Protein AF-A0A958F411-F1 (afdb_monomer)

Sequence (172 aa):
IAAAEVAAAAAKAAAETATADARAMIETATAQARAAAETATAEAIAVALDSDRDGLTDRREADLGTDPMAADTDGDGLNDGLEVNNTSDPLKRDSDDDGLDDGEERRRGTNPIVADTDGDGLLDGEEVNEAPFTNPRERDTDGDGLLDNVDPAPDELPTPTPLPTPTPLPTP

Mean predicted aligned error: 12.56 Å

pLDDT: mean 86.6, std 12.32, range [53.91, 98.19]

Radius of gyration: 38.33 Å; Cα contacts (8 Å, |Δi|>4): 203; chains: 1; bounding box: 82×18×145 Å

Foldseek 3Di:
DVVVVVVVVVVVVVVVVVVVVVVVVVVVVVVVVVVVVVVVVVVVVQCVDQPCPLQDGNVRCVVLVADSNAQQRCPLQRGCNVCVVLVARSNDQQRCPLQHGCNRCVVLVARSNDQQRCPLPRGCNCCVPPVVLARSNDQQQLPCPDGPVPDPCSNDNPPPPPDPPPDPDPDD

Structure (mmCIF, N/CA/C/O backbone):
data_AF-A0A958F411-F1
#
_entry.id   AF-A0A958F411-F1
#
loop_
_atom_site.group_PDB
_atom_site.id
_atom_site.type_symbol
_atom_site.label_atom_id
_atom_site.label_alt_id
_atom_site.label_comp_id
_atom_site.label_asym_id
_atom_site.label_entity_id
_atom_site.label_seq_id
_atom_site.pdbx_PDB_ins_code
_atom_site.Cartn_x
_atom_site.Cartn_y
_atom_site.Cartn_z
_atom_site.occupancy
_atom_site.B_iso_or_equiv
_atom_site.auth_seq_id
_atom_site.auth_comp_id
_atom_site.auth_asym_id
_atom_site.auth_atom_id
_atom_site.pdbx_PDB_model_num
ATOM 1 N N . ILE A 1 1 ? 49.564 -5.938 -73.312 1.00 61.03 1 ILE A N 1
ATOM 2 C CA . ILE A 1 1 ? 50.029 -5.134 -72.156 1.00 61.03 1 ILE A CA 1
ATOM 3 C C . ILE A 1 1 ? 48.840 -4.381 -71.556 1.00 61.03 1 ILE A C 1
ATOM 5 O O . ILE A 1 1 ? 48.401 -4.789 -70.494 1.00 61.03 1 ILE A O 1
ATOM 9 N N . ALA A 1 2 ? 48.183 -3.479 -72.298 1.00 70.00 2 ALA A N 1
ATOM 10 C CA . ALA A 1 2 ? 47.013 -2.726 -71.809 1.00 70.00 2 ALA A CA 1
ATOM 11 C C . ALA A 1 2 ? 45.847 -3.573 -71.237 1.00 70.00 2 ALA A C 1
ATOM 13 O O . ALA A 1 2 ? 45.313 -3.255 -70.183 1.00 70.00 2 ALA A O 1
ATOM 14 N N . ALA A 1 3 ? 45.462 -4.686 -71.878 1.00 69.94 3 ALA A N 1
ATOM 15 C CA . ALA A 1 3 ? 44.347 -5.516 -71.394 1.00 69.94 3 ALA A CA 1
ATOM 16 C C . ALA A 1 3 ? 44.630 -6.224 -70.050 1.00 69.94 3 ALA A C 1
ATOM 18 O O . ALA A 1 3 ? 43.717 -6.428 -69.255 1.00 69.94 3 ALA A O 1
ATOM 19 N N . ALA A 1 4 ? 45.892 -6.577 -69.781 1.00 71.94 4 ALA A N 1
ATOM 20 C CA . ALA A 1 4 ? 46.288 -7.228 -68.531 1.00 71.94 4 ALA A CA 1
ATOM 21 C C . ALA A 1 4 ? 46.327 -6.232 -67.360 1.00 71.94 4 ALA A C 1
ATOM 23 O O . ALA A 1 4 ? 45.931 -6.571 -66.249 1.00 71.94 4 ALA A O 1
ATOM 24 N N . GLU A 1 5 ? 46.740 -4.990 -67.619 1.00 76.69 5 GLU A N 1
ATOM 25 C CA . GLU A 1 5 ? 46.746 -3.909 -66.624 1.00 76.69 5 GLU A CA 1
ATOM 26 C C . GLU A 1 5 ? 45.322 -3.490 -66.231 1.00 76.69 5 GLU A C 1
ATOM 28 O O . GLU A 1 5 ? 45.042 -3.300 -65.050 1.00 76.69 5 GLU A O 1
ATOM 33 N N . VAL A 1 6 ? 44.395 -3.438 -67.195 1.00 76.69 6 VAL A N 1
ATOM 34 C CA . VAL A 1 6 ? 42.971 -3.165 -66.929 1.00 76.69 6 VAL A CA 1
ATOM 35 C C . VAL A 1 6 ? 42.332 -4.283 -66.099 1.00 76.69 6 VAL A C 1
ATOM 37 O O . VAL A 1 6 ? 41.603 -3.999 -65.150 1.00 76.69 6 VAL A O 1
ATOM 40 N N . ALA A 1 7 ? 42.636 -5.550 -66.397 1.00 76.12 7 ALA A N 1
ATOM 41 C CA . ALA A 1 7 ? 42.138 -6.682 -65.614 1.00 76.12 7 ALA A CA 1
ATOM 42 C C . ALA A 1 7 ? 42.681 -6.682 -64.171 1.00 76.12 7 ALA A C 1
ATOM 44 O O . ALA A 1 7 ? 41.931 -6.936 -63.230 1.00 76.12 7 ALA A O 1
ATOM 45 N N . ALA A 1 8 ? 43.959 -6.339 -63.981 1.00 78.31 8 ALA A N 1
ATOM 46 C CA . ALA A 1 8 ? 44.561 -6.214 -62.654 1.00 78.31 8 ALA A CA 1
ATOM 47 C C . ALA A 1 8 ? 43.958 -5.050 -61.845 1.00 78.31 8 ALA A C 1
ATOM 49 O O . ALA A 1 8 ? 43.688 -5.201 -60.653 1.00 78.31 8 ALA A O 1
ATOM 50 N N . ALA A 1 9 ? 43.691 -3.910 -62.491 1.00 78.94 9 ALA A N 1
ATOM 51 C CA . ALA A 1 9 ? 43.030 -2.771 -61.858 1.00 78.94 9 ALA A CA 1
ATOM 52 C C . ALA A 1 9 ? 41.585 -3.101 -61.441 1.00 78.94 9 ALA A C 1
ATOM 54 O O . ALA A 1 9 ? 41.180 -2.772 -60.327 1.00 78.94 9 ALA A O 1
ATOM 55 N N . ALA A 1 10 ? 40.835 -3.811 -62.291 1.00 75.75 10 ALA A N 1
ATOM 56 C CA . ALA A 1 10 ? 39.476 -4.254 -61.980 1.00 75.75 10 ALA A CA 1
ATOM 57 C C . ALA A 1 10 ? 39.440 -5.247 -60.803 1.00 75.75 10 ALA A C 1
ATOM 59 O O . ALA A 1 10 ? 38.595 -5.121 -59.918 1.00 75.75 10 ALA A O 1
ATOM 60 N N . ALA A 1 11 ? 40.384 -6.192 -60.747 1.00 77.06 11 ALA A N 1
ATOM 61 C CA . ALA A 1 11 ? 40.491 -7.141 -59.638 1.00 77.06 11 ALA A CA 1
ATOM 62 C C . ALA A 1 11 ? 40.831 -6.451 -58.305 1.00 77.06 11 ALA A C 1
ATOM 64 O O . ALA A 1 11 ? 40.271 -6.799 -57.267 1.00 77.06 11 ALA A O 1
ATOM 65 N N . LYS A 1 12 ? 41.712 -5.441 -58.332 1.00 83.44 12 LYS A N 1
ATOM 66 C CA . LYS A 1 12 ? 42.057 -4.650 -57.144 1.00 83.44 12 LYS A CA 1
ATOM 67 C C . LYS A 1 12 ? 40.864 -3.837 -56.633 1.00 83.44 12 LYS A C 1
ATOM 69 O O . LYS A 1 12 ? 40.585 -3.876 -55.440 1.00 83.44 12 LYS A O 1
ATOM 74 N N . ALA A 1 13 ? 40.135 -3.169 -57.529 1.00 78.44 13 ALA A N 1
ATOM 75 C CA . ALA A 1 13 ? 38.939 -2.411 -57.166 1.00 78.44 13 ALA A CA 1
ATOM 76 C C . ALA A 1 13 ? 37.857 -3.315 -56.550 1.00 78.44 13 ALA A C 1
ATOM 78 O O . ALA A 1 13 ? 37.293 -2.978 -55.515 1.00 78.44 13 ALA A O 1
ATOM 79 N N . ALA A 1 14 ? 37.627 -4.503 -57.121 1.00 73.19 14 ALA A N 1
ATOM 80 C CA . ALA A 1 14 ? 36.678 -5.469 -56.568 1.00 73.19 14 ALA A CA 1
ATOM 81 C C . ALA A 1 14 ? 37.080 -5.961 -55.163 1.00 73.19 14 ALA A C 1
ATOM 83 O O . ALA A 1 14 ? 36.219 -6.114 -54.299 1.00 73.19 14 ALA A O 1
ATOM 84 N N . ALA A 1 15 ? 38.377 -6.173 -54.909 1.00 73.06 15 ALA A N 1
ATOM 85 C CA . ALA A 1 15 ? 38.876 -6.556 -53.588 1.00 73.06 15 ALA A CA 1
ATOM 86 C C . ALA A 1 15 ? 38.728 -5.426 -52.553 1.00 73.06 15 ALA A C 1
ATOM 88 O O . ALA A 1 15 ? 38.381 -5.687 -51.401 1.00 73.06 15 ALA A O 1
ATOM 89 N N . GLU A 1 16 ? 38.950 -4.173 -52.954 1.00 81.25 16 GLU A N 1
ATOM 90 C CA . GLU A 1 16 ? 38.743 -2.998 -52.099 1.00 81.25 16 GLU A CA 1
ATOM 91 C C . GLU A 1 16 ? 37.258 -2.810 -51.758 1.00 81.25 16 GLU A C 1
ATOM 93 O O . GLU A 1 16 ? 36.932 -2.608 -50.588 1.00 81.25 16 GLU A O 1
ATOM 98 N N . THR A 1 17 ? 36.353 -2.971 -52.732 1.00 79.44 17 THR A N 1
ATOM 99 C CA . THR A 1 17 ? 34.900 -2.934 -52.495 1.00 79.44 17 THR A CA 1
ATOM 100 C C . THR A 1 17 ? 34.453 -4.063 -51.569 1.00 79.44 17 THR A C 1
ATOM 102 O O . THR A 1 17 ? 33.798 -3.795 -50.569 1.00 79.44 17 THR A O 1
ATOM 105 N N . ALA A 1 18 ? 34.886 -5.305 -51.812 1.00 73.88 18 ALA A N 1
ATOM 106 C CA . ALA A 1 18 ? 34.547 -6.434 -50.943 1.00 73.88 18 ALA A CA 1
ATOM 107 C C . ALA A 1 18 ? 35.068 -6.250 -49.503 1.00 73.88 18 ALA A C 1
ATOM 109 O O . ALA A 1 18 ? 34.412 -6.648 -48.541 1.00 73.88 18 ALA A O 1
ATOM 110 N N . THR A 1 19 ? 36.232 -5.613 -49.341 1.00 81.62 19 THR A N 1
ATOM 111 C CA . THR A 1 19 ? 36.788 -5.284 -48.020 1.00 81.62 19 THR A CA 1
ATOM 112 C C . THR A 1 19 ? 35.994 -4.167 -47.335 1.00 81.62 19 THR A C 1
ATOM 114 O O . THR A 1 19 ? 35.763 -4.232 -46.127 1.00 81.62 19 THR A O 1
ATOM 117 N N . ALA A 1 20 ? 35.556 -3.151 -48.086 1.00 80.50 20 ALA A N 1
ATOM 118 C CA . ALA A 1 20 ? 34.712 -2.075 -47.572 1.00 80.50 20 ALA A CA 1
ATOM 119 C C . ALA A 1 20 ? 33.339 -2.601 -47.122 1.00 80.50 20 ALA A C 1
ATOM 121 O O . ALA A 1 20 ? 32.898 -2.273 -46.019 1.00 80.50 20 ALA A O 1
ATOM 122 N N . ASP A 1 21 ? 32.727 -3.485 -47.912 1.00 84.88 21 ASP A N 1
ATOM 123 C CA . ASP A 1 21 ? 31.451 -4.125 -47.582 1.00 84.88 21 ASP A CA 1
ATOM 124 C C . ASP A 1 21 ? 31.574 -4.995 -46.321 1.00 84.88 21 ASP A C 1
ATOM 126 O O . ASP A 1 21 ? 30.760 -4.885 -45.403 1.00 84.88 21 ASP A O 1
ATOM 130 N N . ALA A 1 22 ? 32.639 -5.799 -46.212 1.00 78.75 22 ALA A N 1
ATOM 131 C CA . ALA A 1 22 ? 32.898 -6.613 -45.023 1.00 78.75 22 ALA A CA 1
ATOM 132 C C . ALA A 1 22 ? 33.097 -5.756 -43.759 1.00 78.75 22 ALA A C 1
ATOM 134 O O . ALA A 1 22 ? 32.599 -6.098 -42.685 1.00 78.75 22 ALA A O 1
ATOM 135 N N . ARG A 1 23 ? 33.789 -4.616 -43.876 1.00 88.75 23 ARG A N 1
ATOM 136 C CA . ARG A 1 23 ? 33.981 -3.680 -42.760 1.00 88.75 23 ARG A CA 1
ATOM 137 C C . ARG A 1 23 ? 32.660 -3.043 -42.321 1.00 88.75 23 ARG A C 1
ATOM 139 O O . ARG A 1 23 ? 32.411 -2.976 -41.120 1.00 88.75 23 ARG A O 1
ATOM 146 N N . ALA A 1 24 ? 31.812 -2.640 -43.266 1.00 86.19 24 ALA A N 1
ATOM 147 C CA . ALA A 1 24 ? 30.496 -2.073 -42.973 1.00 86.19 24 ALA A CA 1
ATOM 148 C C . ALA A 1 24 ? 29.567 -3.088 -42.281 1.00 86.19 24 ALA A C 1
ATOM 150 O O . ALA A 1 24 ? 28.850 -2.738 -41.341 1.00 86.19 24 ALA A O 1
ATOM 151 N N . MET A 1 25 ? 29.619 -4.361 -42.690 1.00 84.00 25 MET A N 1
ATOM 152 C CA . MET A 1 25 ? 28.871 -5.438 -42.031 1.00 84.00 25 MET A CA 1
ATOM 153 C C . MET A 1 25 ? 29.333 -5.664 -40.587 1.00 84.00 25 MET A C 1
ATOM 155 O O . MET A 1 25 ? 28.496 -5.793 -39.696 1.00 84.00 25 MET A O 1
ATOM 159 N N . ILE A 1 26 ? 30.647 -5.667 -40.333 1.00 83.31 26 ILE A N 1
ATOM 160 C CA . ILE A 1 26 ? 31.198 -5.815 -38.975 1.00 83.31 26 ILE A CA 1
ATOM 161 C C . ILE A 1 26 ? 30.824 -4.616 -38.097 1.00 83.31 26 ILE A C 1
ATOM 163 O O . ILE A 1 26 ? 30.439 -4.800 -36.944 1.00 83.31 26 ILE A O 1
ATOM 167 N N . GLU A 1 27 ? 30.902 -3.395 -38.626 1.00 88.44 27 GLU A N 1
ATOM 168 C CA . GLU A 1 27 ? 30.529 -2.177 -37.897 1.00 88.44 27 GLU A CA 1
ATOM 169 C C . GLU A 1 27 ? 29.042 -2.182 -37.522 1.00 88.44 27 GLU A C 1
ATOM 171 O O . GLU A 1 27 ? 28.692 -1.937 -36.367 1.00 88.44 27 GLU A O 1
ATOM 176 N N . THR A 1 28 ? 28.180 -2.584 -38.460 1.00 89.94 28 THR A N 1
ATOM 177 C CA . THR A 1 28 ? 26.737 -2.732 -38.222 1.00 89.94 28 THR A CA 1
ATOM 178 C C . THR A 1 28 ? 26.449 -3.804 -37.170 1.00 89.94 28 THR A C 1
ATOM 180 O O . THR A 1 28 ? 25.718 -3.545 -36.214 1.00 89.94 28 THR A O 1
ATOM 183 N N . ALA A 1 29 ? 27.064 -4.984 -37.289 1.00 84.00 29 ALA A N 1
ATOM 184 C CA . ALA A 1 29 ? 26.889 -6.070 -36.325 1.00 84.00 29 ALA A CA 1
ATOM 185 C C . ALA A 1 29 ? 27.391 -5.684 -34.921 1.00 84.00 29 ALA A C 1
ATOM 187 O O . ALA A 1 29 ? 26.770 -6.030 -33.918 1.00 84.00 29 ALA A O 1
ATOM 188 N N . THR A 1 30 ? 28.483 -4.918 -34.840 1.00 88.44 30 THR A N 1
ATOM 189 C CA . THR A 1 30 ? 29.033 -4.425 -33.567 1.00 88.44 30 THR A CA 1
ATOM 190 C C . THR A 1 30 ? 28.109 -3.390 -32.924 1.00 88.44 30 THR A C 1
ATOM 192 O O . THR A 1 30 ? 27.867 -3.449 -31.719 1.00 88.44 30 THR A O 1
ATOM 195 N N . ALA A 1 31 ? 27.553 -2.468 -33.715 1.00 85.38 31 ALA A N 1
ATOM 196 C CA . ALA A 1 31 ? 26.592 -1.480 -33.230 1.00 85.38 31 ALA A CA 1
ATOM 197 C C . ALA A 1 31 ? 25.309 -2.146 -32.704 1.00 85.38 31 ALA A C 1
ATOM 199 O O . ALA A 1 31 ? 24.835 -1.799 -31.623 1.00 85.38 31 ALA A O 1
ATOM 200 N N . GLN A 1 32 ? 24.794 -3.151 -33.419 1.00 86.25 32 GLN A N 1
ATOM 201 C CA . GLN A 1 32 ? 23.635 -3.934 -32.983 1.00 86.25 32 GLN A CA 1
ATOM 202 C C . GLN A 1 32 ? 23.916 -4.711 -31.689 1.00 86.25 32 GLN A C 1
ATOM 204 O O . GLN A 1 32 ? 23.098 -4.682 -30.772 1.00 86.25 32 GLN A O 1
ATOM 209 N N . ALA A 1 33 ? 25.083 -5.353 -31.577 1.00 80.00 33 ALA A N 1
ATOM 210 C CA . ALA A 1 33 ? 25.475 -6.076 -30.367 1.00 80.00 33 ALA A CA 1
ATOM 211 C C . ALA A 1 33 ? 25.610 -5.149 -29.146 1.00 80.00 33 ALA A C 1
ATOM 213 O O . ALA A 1 33 ? 25.198 -5.513 -28.046 1.00 80.00 33 ALA A O 1
ATOM 214 N N . ARG A 1 34 ? 26.145 -3.935 -29.333 1.00 83.81 34 ARG A N 1
ATOM 215 C CA . ARG A 1 34 ? 26.255 -2.940 -28.260 1.00 83.81 34 ARG A CA 1
ATOM 216 C C . ARG A 1 34 ? 24.885 -2.437 -27.799 1.00 83.81 34 ARG A C 1
ATOM 218 O O . ARG A 1 34 ? 24.644 -2.392 -26.598 1.00 83.81 34 ARG A O 1
ATOM 225 N N . ALA A 1 35 ? 23.987 -2.121 -28.730 1.00 77.31 35 ALA A N 1
ATOM 226 C CA . ALA A 1 35 ? 22.631 -1.684 -28.398 1.00 77.31 35 ALA A CA 1
ATOM 227 C C . ALA A 1 35 ? 21.838 -2.772 -27.645 1.00 77.31 35 ALA A C 1
ATOM 229 O O . ALA A 1 35 ? 21.122 -2.477 -26.688 1.00 77.31 35 ALA A O 1
ATOM 230 N N . ALA A 1 36 ? 22.010 -4.043 -28.024 1.00 72.50 36 ALA A N 1
ATOM 231 C CA . ALA A 1 36 ? 21.411 -5.176 -27.318 1.00 72.50 36 ALA A CA 1
ATOM 232 C C . ALA A 1 36 ? 21.974 -5.356 -25.891 1.00 72.50 36 ALA A C 1
ATOM 234 O O . ALA A 1 36 ? 21.238 -5.696 -24.972 1.00 72.50 36 ALA A O 1
ATOM 235 N N . ALA A 1 37 ? 23.269 -5.100 -25.679 1.00 69.00 37 ALA A N 1
ATOM 236 C CA . ALA A 1 37 ? 23.875 -5.173 -24.347 1.00 69.00 37 ALA A CA 1
ATOM 237 C C . ALA A 1 37 ? 23.432 -4.016 -23.431 1.00 69.00 37 ALA A C 1
ATOM 239 O O . ALA A 1 37 ? 23.197 -4.224 -22.240 1.00 69.00 37 ALA A O 1
ATOM 240 N N . GLU A 1 38 ? 23.291 -2.805 -23.978 1.00 70.81 38 GLU A N 1
ATOM 241 C CA . GLU A 1 38 ? 22.819 -1.627 -23.236 1.00 70.81 38 GLU A CA 1
ATOM 242 C C . GLU A 1 38 ? 21.355 -1.799 -22.788 1.00 70.81 38 GLU A C 1
ATOM 244 O O . GLU A 1 38 ? 21.030 -1.530 -21.632 1.00 70.81 38 GLU A O 1
ATOM 249 N N . THR A 1 39 ? 20.496 -2.343 -23.655 1.00 63.94 39 THR A N 1
ATOM 250 C CA . THR A 1 39 ? 19.085 -2.638 -23.333 1.00 63.94 39 THR A CA 1
ATOM 251 C C . THR A 1 39 ? 18.934 -3.762 -22.309 1.00 63.94 39 THR A C 1
ATOM 253 O O . THR A 1 39 ? 18.235 -3.580 -21.316 1.00 63.94 39 THR A O 1
ATOM 256 N N . ALA A 1 40 ? 19.670 -4.867 -22.466 1.00 63.50 40 ALA A N 1
ATOM 257 C CA . ALA A 1 40 ? 19.648 -5.968 -21.499 1.00 63.50 40 ALA A CA 1
ATOM 258 C C . ALA A 1 40 ? 20.119 -5.547 -20.091 1.00 63.50 40 ALA A C 1
ATOM 260 O O . ALA A 1 40 ? 19.677 -6.107 -19.091 1.00 63.50 40 ALA A O 1
ATOM 261 N N . THR A 1 41 ? 21.005 -4.549 -19.999 1.00 60.75 41 THR A N 1
ATOM 262 C CA . THR A 1 41 ? 21.477 -4.018 -18.710 1.00 60.75 41 THR A CA 1
ATOM 263 C C . THR A 1 41 ? 20.434 -3.106 -18.060 1.00 60.75 41 THR A C 1
ATOM 265 O O . THR A 1 41 ? 20.236 -3.178 -16.851 1.00 60.75 41 THR A O 1
ATOM 268 N N . ALA A 1 42 ? 19.743 -2.272 -18.842 1.00 60.75 42 ALA A N 1
ATOM 269 C CA . ALA A 1 42 ? 18.705 -1.377 -18.331 1.00 60.75 42 ALA A CA 1
ATOM 270 C C . ALA A 1 42 ? 17.478 -2.142 -17.807 1.00 60.75 42 ALA A C 1
ATOM 272 O O . ALA A 1 42 ? 16.988 -1.838 -16.723 1.00 60.75 42 ALA A O 1
ATOM 273 N N . GLU A 1 43 ? 17.033 -3.177 -18.526 1.00 59.56 43 GLU A N 1
ATOM 274 C CA . GLU A 1 43 ? 15.934 -4.041 -18.077 1.00 59.56 43 GLU A CA 1
ATOM 275 C C . GLU A 1 43 ? 16.302 -4.781 -16.786 1.00 59.56 43 GLU A C 1
ATOM 277 O O . GLU A 1 43 ? 15.526 -4.790 -15.837 1.00 59.56 43 GLU A O 1
ATOM 282 N N . ALA A 1 44 ? 17.516 -5.334 -16.695 1.00 58.59 44 ALA A N 1
ATOM 283 C CA . ALA A 1 44 ? 17.972 -6.022 -15.487 1.00 58.59 44 ALA A CA 1
ATOM 284 C C . ALA A 1 44 ? 18.081 -5.096 -14.260 1.00 58.59 44 ALA A C 1
ATOM 286 O O . ALA A 1 44 ? 17.878 -5.557 -13.139 1.00 58.59 44 ALA A O 1
ATOM 287 N N . ILE A 1 45 ? 18.385 -3.808 -14.460 1.00 59.81 45 ILE A N 1
ATOM 288 C CA . ILE A 1 45 ? 18.408 -2.815 -13.378 1.00 59.81 45 ILE A CA 1
ATOM 289 C C . ILE A 1 45 ? 16.985 -2.455 -12.955 1.00 59.81 45 ILE A C 1
ATOM 291 O O . ILE A 1 45 ? 16.731 -2.444 -11.762 1.00 59.81 45 ILE A O 1
ATOM 295 N N . ALA A 1 46 ? 16.053 -2.240 -13.888 1.00 57.72 46 ALA A N 1
ATOM 296 C CA . ALA A 1 46 ? 14.656 -1.933 -13.562 1.00 57.72 46 ALA A CA 1
ATOM 297 C C . ALA A 1 46 ? 13.942 -3.081 -12.820 1.00 57.72 46 ALA A C 1
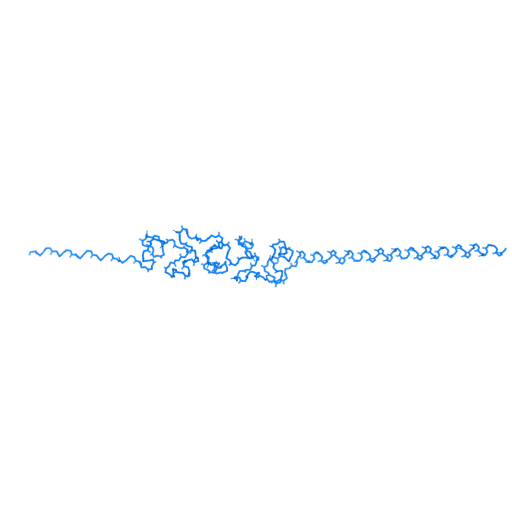ATOM 299 O O . ALA A 1 46 ? 13.090 -2.840 -11.977 1.00 57.72 46 ALA A O 1
ATOM 300 N N . VAL A 1 47 ? 14.317 -4.341 -13.075 1.00 59.22 47 VAL A N 1
ATOM 301 C CA . VAL A 1 47 ? 13.805 -5.496 -12.308 1.00 59.22 47 VAL A CA 1
ATOM 302 C C . VAL A 1 47 ? 14.308 -5.519 -10.856 1.00 59.22 47 VAL A C 1
ATOM 304 O O . VAL A 1 47 ? 13.679 -6.154 -10.013 1.00 59.22 47 VAL A O 1
ATOM 307 N N . ALA A 1 48 ? 15.431 -4.863 -10.564 1.00 69.62 48 ALA A N 1
ATOM 308 C CA . ALA A 1 48 ? 16.024 -4.786 -9.229 1.00 69.62 48 ALA A CA 1
ATOM 309 C C . ALA A 1 48 ? 15.908 -3.391 -8.596 1.00 69.62 48 ALA A C 1
ATOM 311 O O . ALA A 1 48 ? 16.431 -3.187 -7.500 1.00 69.62 48 ALA A O 1
ATOM 312 N N . LEU A 1 49 ? 15.306 -2.434 -9.303 1.00 87.19 49 LEU A N 1
ATOM 313 C CA . LEU A 1 49 ? 15.127 -1.080 -8.817 1.00 87.19 49 LEU A CA 1
ATOM 314 C C . LEU A 1 49 ? 13.907 -1.062 -7.898 1.00 87.19 49 LEU A C 1
ATOM 316 O O . LEU A 1 49 ? 12.919 -1.731 -8.180 1.00 87.19 49 LEU A O 1
ATOM 320 N N . ASP A 1 50 ? 14.077 -0.374 -6.784 1.00 91.50 50 ASP A N 1
ATOM 321 C CA . ASP A 1 50 ? 13.091 -0.073 -5.752 1.00 91.50 50 ASP A CA 1
ATOM 322 C C . ASP A 1 50 ? 13.322 1.420 -5.482 1.00 91.50 50 ASP A C 1
ATOM 324 O O . ASP A 1 50 ? 14.284 1.822 -4.801 1.00 91.50 50 ASP A O 1
ATOM 328 N N . SER A 1 51 ? 12.630 2.232 -6.275 1.00 93.31 51 SER A N 1
ATOM 329 C CA . SER A 1 51 ? 12.953 3.639 -6.489 1.00 93.31 51 SER A CA 1
ATOM 330 C C . SER A 1 51 ? 12.617 4.511 -5.281 1.00 93.31 51 SER A C 1
ATOM 332 O O . SER A 1 51 ? 13.386 5.432 -4.968 1.00 93.31 51 SER A O 1
ATOM 334 N N . ASP A 1 52 ? 11.544 4.198 -4.563 1.00 94.44 52 ASP A N 1
ATOM 335 C CA . ASP A 1 52 ? 11.112 4.883 -3.344 1.00 94.44 52 ASP A CA 1
ATOM 336 C C . ASP A 1 52 ? 11.477 4.147 -2.041 1.00 94.44 52 ASP A C 1
ATOM 338 O O . ASP A 1 52 ? 11.496 4.778 -0.977 1.00 94.44 52 ASP A O 1
ATOM 342 N N . ARG A 1 53 ? 11.948 2.896 -2.137 1.00 94.38 53 ARG A N 1
ATOM 343 C CA . ARG A 1 53 ? 12.496 2.086 -1.036 1.00 94.38 53 ARG A CA 1
ATOM 344 C C . ARG A 1 53 ? 11.454 1.616 -0.043 1.00 94.38 53 ARG A C 1
ATOM 346 O O . ARG A 1 53 ? 11.746 1.537 1.158 1.00 94.38 53 ARG A O 1
ATOM 353 N N . ASP A 1 54 ? 10.267 1.308 -0.528 1.00 93.44 54 ASP A N 1
ATOM 354 C CA . ASP A 1 54 ? 9.153 0.835 0.279 1.00 93.44 54 ASP A CA 1
ATOM 355 C C . ASP A 1 54 ? 9.168 -0.702 0.484 1.00 93.44 54 ASP A C 1
ATOM 357 O O . ASP A 1 54 ? 8.527 -1.228 1.401 1.00 93.44 54 ASP A O 1
ATOM 361 N N . GLY A 1 55 ? 9.996 -1.414 -0.293 1.00 93.06 55 GLY A N 1
ATOM 362 C CA . GLY A 1 55 ? 10.151 -2.868 -0.262 1.00 93.06 55 GLY A CA 1
ATOM 363 C C . GLY A 1 55 ? 9.553 -3.602 -1.467 1.00 93.06 55 GLY A C 1
ATOM 364 O O . GLY A 1 55 ? 9.716 -4.827 -1.559 1.00 93.06 55 GLY A O 1
ATOM 365 N N . LEU A 1 56 ? 8.913 -2.896 -2.399 1.00 94.12 56 LEU A N 1
ATOM 366 C CA . LEU A 1 56 ? 8.523 -3.385 -3.713 1.00 94.12 56 LEU A CA 1
ATOM 367 C C . LEU A 1 56 ? 9.537 -2.933 -4.765 1.00 94.12 56 LEU A C 1
ATOM 369 O O . LEU A 1 56 ? 10.234 -1.943 -4.641 1.00 94.12 56 LEU A O 1
ATOM 373 N N . THR A 1 57 ? 9.693 -3.732 -5.815 1.00 94.44 57 THR A N 1
ATOM 374 C CA . THR A 1 57 ? 10.489 -3.298 -6.974 1.00 94.44 57 THR A CA 1
ATOM 375 C C . THR A 1 57 ? 9.601 -2.514 -7.930 1.00 94.44 57 THR A C 1
ATOM 377 O O . THR A 1 57 ? 8.477 -2.968 -8.143 1.00 94.44 57 THR A O 1
ATOM 380 N N . ASP A 1 58 ? 10.141 -1.552 -8.677 1.00 93.19 58 ASP A N 1
ATOM 381 C CA . ASP A 1 58 ? 9.412 -0.755 -9.680 1.00 93.19 58 ASP A CA 1
ATOM 382 C C . ASP A 1 58 ? 8.588 -1.622 -10.652 1.00 93.19 58 ASP A C 1
ATOM 384 O O . ASP A 1 58 ? 7.487 -1.275 -11.079 1.00 93.19 58 ASP A O 1
ATOM 388 N N . ARG A 1 59 ? 9.111 -2.800 -11.028 1.00 91.94 59 ARG A N 1
ATOM 389 C CA . ARG A 1 59 ? 8.372 -3.754 -11.873 1.00 91.94 59 ARG A CA 1
ATOM 390 C C . ARG A 1 59 ? 7.154 -4.340 -11.159 1.00 91.94 59 ARG A C 1
ATOM 392 O O . ARG A 1 59 ? 6.124 -4.553 -11.787 1.00 91.94 59 ARG A O 1
ATOM 399 N N . ARG A 1 60 ? 7.307 -4.689 -9.884 1.00 94.06 60 ARG A N 1
ATOM 400 C CA . ARG A 1 60 ? 6.234 -5.247 -9.057 1.00 94.06 60 ARG A CA 1
ATOM 401 C C . ARG A 1 60 ? 5.151 -4.202 -8.822 1.00 94.06 60 ARG A C 1
ATOM 403 O O . ARG A 1 60 ? 3.985 -4.559 -8.907 1.00 94.06 60 ARG A O 1
ATOM 410 N N . GLU A 1 61 ? 5.537 -2.958 -8.601 1.00 95.69 61 GLU A N 1
ATOM 411 C CA . GLU A 1 61 ? 4.614 -1.833 -8.472 1.00 95.69 61 GLU A CA 1
ATOM 412 C C . GLU A 1 61 ? 3.840 -1.607 -9.770 1.00 95.69 61 GLU A C 1
ATOM 414 O O . GLU A 1 61 ? 2.613 -1.606 -9.771 1.00 95.69 61 GLU A O 1
ATOM 419 N N . ALA A 1 62 ? 4.525 -1.614 -10.918 1.00 94.31 62 ALA A N 1
ATOM 420 C CA . ALA A 1 62 ? 3.864 -1.559 -12.222 1.00 94.31 62 ALA A CA 1
ATOM 421 C C . ALA A 1 62 ? 2.890 -2.734 -12.474 1.00 94.31 62 ALA A C 1
ATOM 423 O O . ALA A 1 62 ? 1.871 -2.547 -13.140 1.00 94.31 62 ALA A O 1
ATOM 424 N N . ASP A 1 63 ? 3.191 -3.937 -11.964 1.00 94.88 63 ASP A N 1
ATOM 425 C CA . ASP A 1 63 ? 2.300 -5.105 -12.047 1.00 94.88 63 ASP A CA 1
ATOM 426 C C . ASP A 1 63 ? 1.067 -4.965 -11.124 1.00 94.88 63 ASP A C 1
ATOM 428 O O . ASP A 1 63 ? 0.009 -5.514 -11.441 1.00 94.88 63 ASP A O 1
ATOM 432 N N . LEU A 1 64 ? 1.204 -4.271 -9.988 1.00 95.25 64 LEU A N 1
ATOM 433 C CA . LEU A 1 64 ? 0.135 -4.024 -9.009 1.00 95.25 64 LEU A CA 1
ATOM 434 C C . LEU A 1 64 ? -0.696 -2.776 -9.337 1.00 95.25 64 LEU A C 1
ATOM 436 O O . LEU A 1 64 ? -1.860 -2.709 -8.961 1.00 95.25 64 LEU A O 1
ATOM 440 N N . GLY A 1 65 ? -0.132 -1.835 -10.095 1.00 96.50 65 GLY A N 1
ATOM 441 C CA . GLY A 1 65 ? -0.747 -0.551 -10.416 1.00 96.50 65 GLY A CA 1
ATOM 442 C C . GLY A 1 65 ? -0.402 0.576 -9.440 1.00 96.50 65 GLY A C 1
ATOM 443 O O . GLY A 1 65 ? -1.007 1.640 -9.563 1.00 96.50 65 GLY A O 1
ATOM 444 N N . THR A 1 66 ? 0.544 0.357 -8.522 1.00 96.94 66 THR A N 1
ATOM 445 C CA . THR A 1 66 ? 1.061 1.379 -7.602 1.00 96.94 66 THR A CA 1
ATOM 446 C C . THR A 1 66 ? 2.079 2.305 -8.286 1.00 96.94 66 THR A C 1
ATOM 448 O O . THR A 1 66 ? 2.490 2.034 -9.423 1.00 96.94 66 THR A O 1
ATOM 451 N N . ASP A 1 67 ? 2.432 3.437 -7.667 1.00 96.50 67 ASP A N 1
ATOM 452 C CA . ASP A 1 67 ? 3.387 4.413 -8.216 1.00 96.50 67 ASP A CA 1
ATOM 453 C C . ASP A 1 67 ? 4.826 4.112 -7.753 1.00 96.50 67 ASP A C 1
ATOM 455 O O . ASP A 1 67 ? 5.136 4.402 -6.606 1.00 96.50 67 ASP A O 1
ATOM 459 N N . PRO A 1 68 ? 5.750 3.702 -8.654 1.00 95.31 68 PRO A N 1
ATOM 460 C CA . PRO A 1 68 ? 7.139 3.375 -8.303 1.00 95.31 68 PRO A CA 1
ATOM 461 C C . PRO A 1 68 ? 7.959 4.467 -7.609 1.00 95.31 68 PRO A C 1
ATOM 463 O O . PRO A 1 68 ? 9.117 4.266 -7.245 1.00 95.31 68 PRO A O 1
ATOM 466 N N . MET A 1 69 ? 7.447 5.696 -7.588 1.00 95.94 69 MET A N 1
ATOM 467 C CA . MET A 1 69 ? 8.111 6.849 -6.989 1.00 95.94 69 MET A CA 1
ATOM 468 C C . MET A 1 69 ? 7.460 7.288 -5.673 1.00 95.94 69 MET A C 1
ATOM 470 O O . MET A 1 69 ? 7.914 8.289 -5.099 1.00 95.94 69 MET A O 1
ATOM 474 N N . ALA A 1 70 ? 6.403 6.613 -5.226 1.00 97.44 70 ALA A N 1
ATOM 475 C CA . ALA A 1 70 ? 5.634 6.967 -4.049 1.00 97.44 70 ALA A CA 1
ATOM 476 C C . ALA A 1 70 ? 5.413 5.737 -3.172 1.00 97.44 70 ALA A C 1
ATOM 478 O O . ALA A 1 70 ? 4.529 4.939 -3.432 1.00 97.44 70 ALA A O 1
ATOM 479 N N . ALA A 1 71 ? 6.142 5.694 -2.054 1.00 97.19 71 ALA A N 1
ATOM 480 C CA . ALA A 1 71 ? 6.113 4.552 -1.145 1.00 97.19 71 ALA A CA 1
ATOM 481 C C . ALA A 1 71 ? 4.720 4.240 -0.569 1.00 97.19 71 ALA A C 1
ATOM 483 O O . ALA A 1 71 ? 4.555 3.195 0.030 1.00 97.19 71 ALA A O 1
ATOM 484 N N . ASP A 1 72 ? 3.779 5.175 -0.652 1.00 98.00 72 ASP A N 1
ATOM 485 C CA . ASP A 1 72 ? 2.401 5.095 -0.163 1.00 98.00 72 ASP A CA 1
ATOM 486 C C . ASP A 1 72 ? 1.534 5.704 -1.276 1.00 98.00 72 ASP A C 1
ATOM 488 O O . ASP A 1 72 ? 1.497 6.933 -1.452 1.00 98.00 72 ASP A O 1
ATOM 492 N N . THR A 1 73 ? 0.970 4.842 -2.121 1.00 98.12 73 THR A N 1
ATOM 493 C CA . THR A 1 73 ? 0.299 5.235 -3.362 1.00 98.12 73 THR A CA 1
ATOM 494 C C . THR A 1 73 ? -1.067 5.862 -3.096 1.00 98.12 73 THR A C 1
ATOM 496 O O . THR A 1 73 ? -1.451 6.820 -3.784 1.00 98.12 73 THR A O 1
ATOM 499 N N . ASP A 1 74 ? -1.821 5.348 -2.129 1.00 97.69 74 ASP A N 1
ATOM 500 C CA . ASP A 1 74 ? -3.172 5.825 -1.835 1.00 97.69 74 ASP A CA 1
ATOM 501 C C . ASP A 1 74 ? -3.224 6.923 -0.754 1.00 97.69 74 ASP A C 1
ATOM 503 O O . ASP A 1 74 ? -4.208 7.675 -0.672 1.00 97.69 74 ASP A O 1
ATOM 507 N N . GLY A 1 75 ? -2.128 7.121 -0.020 1.00 97.62 75 GLY A N 1
ATOM 508 C CA . GLY A 1 75 ? -1.925 8.207 0.926 1.00 97.62 75 GLY A CA 1
ATOM 509 C C . GLY A 1 75 ? -2.634 7.999 2.260 1.00 97.62 75 GLY A C 1
ATOM 510 O O . GLY A 1 75 ? -3.180 8.966 2.816 1.00 97.62 75 GLY A O 1
ATOM 511 N N . ASP A 1 76 ? -2.691 6.774 2.762 1.00 96.75 76 ASP A N 1
ATOM 512 C CA . ASP A 1 76 ? -3.315 6.429 4.040 1.00 96.75 76 ASP A CA 1
ATOM 513 C C . ASP A 1 76 ? -2.312 6.356 5.222 1.00 96.75 76 ASP A C 1
ATOM 515 O O . ASP A 1 76 ? -2.685 6.409 6.404 1.00 96.75 76 ASP A O 1
ATOM 519 N N . GLY A 1 77 ? -1.011 6.373 4.910 1.00 95.56 77 GLY A N 1
ATOM 520 C CA . GLY A 1 77 ? 0.097 6.324 5.860 1.00 95.56 77 GLY A CA 1
ATOM 521 C C . GLY A 1 77 ? 0.683 4.929 6.110 1.00 95.56 77 GLY A C 1
ATOM 522 O O . GLY A 1 77 ? 1.591 4.808 6.952 1.00 95.56 77 GLY A O 1
ATOM 523 N N . LEU A 1 78 ? 0.200 3.896 5.426 1.00 96.19 78 LEU A N 1
ATOM 524 C CA . LEU A 1 78 ? 0.851 2.607 5.231 1.00 96.19 78 LEU A CA 1
ATOM 525 C C . LEU A 1 78 ? 1.562 2.627 3.868 1.00 96.19 78 LEU A C 1
ATOM 527 O O . LEU A 1 78 ? 1.256 3.436 3.015 1.00 96.19 78 LEU A O 1
ATOM 531 N N . ASN A 1 79 ? 2.643 1.864 3.722 1.00 96.81 79 ASN A N 1
ATOM 532 C CA . ASN A 1 79 ? 3.427 1.891 2.489 1.00 96.81 79 ASN A CA 1
ATOM 533 C C . ASN A 1 79 ? 3.095 0.647 1.654 1.00 96.81 79 ASN A C 1
ATOM 535 O O . ASN A 1 79 ? 2.899 -0.424 2.244 1.00 96.81 79 ASN A O 1
ATOM 539 N N . ASP A 1 80 ? 3.121 0.755 0.326 1.00 97.88 80 ASP A N 1
ATOM 540 C CA . ASP A 1 80 ? 2.580 -0.263 -0.583 1.00 97.88 80 ASP A CA 1
ATOM 541 C C . ASP A 1 80 ? 3.199 -1.645 -0.315 1.00 97.88 80 ASP A C 1
ATOM 543 O O . ASP A 1 80 ? 2.533 -2.686 -0.295 1.00 97.88 80 ASP A O 1
ATOM 547 N N . GLY A 1 81 ? 4.502 -1.682 -0.032 1.00 96.12 81 GLY A N 1
ATOM 548 C CA . GLY A 1 81 ? 5.220 -2.897 0.334 1.00 96.12 81 GLY A CA 1
ATOM 549 C C . GLY A 1 81 ? 4.738 -3.569 1.619 1.00 96.12 81 GLY A C 1
ATOM 550 O O . GLY A 1 81 ? 4.726 -4.806 1.684 1.00 96.12 81 GLY A O 1
ATOM 551 N N . LEU A 1 82 ? 4.331 -2.810 2.644 1.00 95.94 82 LEU A N 1
ATOM 552 C CA . LEU A 1 82 ? 3.717 -3.393 3.841 1.00 95.94 82 LEU A CA 1
ATOM 553 C C . LEU A 1 82 ? 2.292 -3.854 3.570 1.00 95.94 82 LEU A C 1
ATOM 555 O O . LEU A 1 82 ? 1.930 -4.920 4.069 1.00 95.94 82 LEU A O 1
ATOM 559 N N . GLU A 1 83 ? 1.520 -3.108 2.792 1.00 97.19 83 GLU A N 1
ATOM 560 C CA . GLU A 1 83 ? 0.138 -3.450 2.446 1.00 97.19 83 GLU A CA 1
ATOM 561 C C . GLU A 1 83 ? 0.077 -4.768 1.683 1.00 97.19 83 GLU A C 1
ATOM 563 O O . GLU A 1 83 ? -0.539 -5.739 2.129 1.00 97.19 83 GLU A O 1
ATOM 568 N N . VAL A 1 84 ? 0.888 -4.892 0.630 1.00 96.38 84 VAL A N 1
ATOM 569 C CA . VAL A 1 84 ? 1.024 -6.128 -0.152 1.00 96.38 84 VAL A CA 1
ATOM 570 C C . VAL A 1 84 ? 1.462 -7.312 0.716 1.00 96.38 84 VAL A C 1
ATOM 572 O O . VAL A 1 84 ? 1.049 -8.450 0.470 1.00 96.38 84 VAL A O 1
ATOM 575 N N . ASN A 1 85 ? 2.304 -7.084 1.729 1.00 93.25 85 ASN A N 1
ATOM 576 C CA . ASN A 1 85 ? 2.740 -8.136 2.649 1.00 93.25 85 ASN A CA 1
ATOM 577 C C . ASN A 1 85 ? 1.672 -8.499 3.698 1.00 93.25 85 ASN A C 1
ATOM 579 O O . ASN A 1 85 ? 1.598 -9.660 4.110 1.00 93.25 85 ASN A O 1
ATOM 583 N N . ASN A 1 86 ? 0.862 -7.531 4.126 1.00 86.88 86 ASN A N 1
ATOM 584 C CA . ASN A 1 86 ? -0.207 -7.694 5.112 1.00 86.88 86 ASN A CA 1
ATOM 585 C C . ASN A 1 86 ? -1.576 -7.978 4.478 1.00 86.88 86 ASN A C 1
ATOM 587 O O . ASN A 1 86 ? -2.547 -8.163 5.204 1.00 86.88 86 ASN A O 1
ATOM 591 N N . THR A 1 87 ? -1.626 -8.113 3.151 1.00 93.44 87 THR A N 1
ATOM 592 C CA . THR A 1 87 ? -2.803 -8.443 2.334 1.00 93.44 87 THR A CA 1
ATOM 593 C C . THR A 1 87 ? -3.879 -7.361 2.231 1.00 93.44 87 THR A C 1
ATOM 595 O O . THR A 1 87 ? -4.948 -7.667 1.705 1.00 93.44 87 THR A O 1
ATOM 598 N N . SER A 1 88 ? -3.583 -6.130 2.654 1.00 95.38 88 SER A N 1
ATOM 599 C CA . SER A 1 88 ? -4.409 -4.961 2.341 1.00 95.38 88 SER A CA 1
ATOM 600 C C . SER A 1 88 ? -4.148 -4.467 0.906 1.00 95.38 88 SER A C 1
ATOM 602 O O . SER A 1 88 ? -3.241 -4.969 0.225 1.00 95.38 88 SER A O 1
ATOM 604 N N . ASP A 1 89 ? -5.009 -3.590 0.396 1.00 97.31 89 ASP A N 1
ATOM 605 C CA . ASP A 1 89 ? -4.991 -3.092 -0.980 1.00 97.31 89 ASP A CA 1
ATOM 606 C C . ASP A 1 89 ? -4.238 -1.750 -1.072 1.00 97.31 89 ASP A C 1
ATOM 608 O O . ASP A 1 89 ? -4.828 -0.730 -0.738 1.00 97.31 89 ASP A O 1
ATOM 612 N N . PRO A 1 90 ? -3.012 -1.709 -1.640 1.00 97.62 90 PRO A N 1
ATOM 613 C CA . PRO A 1 90 ? -2.179 -0.495 -1.719 1.00 97.62 90 PRO A CA 1
ATOM 614 C C . PRO A 1 90 ? -2.724 0.614 -2.636 1.00 97.62 90 PRO A C 1
ATOM 616 O O . PRO A 1 90 ? -2.042 1.580 -2.974 1.00 97.62 90 PRO A O 1
ATOM 619 N N . LEU A 1 91 ? -3.929 0.430 -3.175 1.00 97.81 91 LEU A N 1
ATOM 620 C CA . LEU A 1 91 ? -4.625 1.401 -4.013 1.00 97.81 91 LEU A CA 1
ATOM 621 C C . LEU A 1 91 ? -5.882 1.953 -3.332 1.00 97.81 91 LEU A C 1
ATOM 623 O O . LEU A 1 91 ? -6.638 2.701 -3.971 1.00 97.81 91 LEU A O 1
ATOM 627 N N . LYS A 1 92 ? -6.151 1.560 -2.085 1.00 98.19 92 LYS A N 1
ATOM 628 C CA . LYS A 1 92 ? -7.389 1.850 -1.380 1.00 98.19 92 LYS A CA 1
ATOM 629 C C . LYS A 1 92 ? -7.121 2.105 0.104 1.00 98.19 92 LYS A C 1
ATOM 631 O O . LYS A 1 92 ? -7.022 1.176 0.884 1.00 98.19 92 LYS A O 1
ATOM 636 N N . ARG A 1 93 ? -7.242 3.384 0.477 1.00 97.94 93 ARG A N 1
ATOM 637 C CA . ARG A 1 93 ? -6.952 3.899 1.829 1.00 97.94 93 ARG A CA 1
ATOM 638 C C . ARG A 1 93 ? -7.646 3.191 2.999 1.00 97.94 93 ARG A C 1
ATOM 640 O O . ARG A 1 93 ? -7.250 3.424 4.126 1.00 97.94 93 ARG A O 1
ATOM 647 N N . ASP A 1 94 ? -8.744 2.497 2.732 1.00 98.00 94 ASP A N 1
ATOM 648 C CA . ASP A 1 94 ? -9.574 1.757 3.688 1.00 98.00 94 ASP A CA 1
ATOM 649 C C . ASP A 1 94 ? -9.968 0.468 2.961 1.00 98.00 94 ASP A C 1
ATOM 651 O O . ASP A 1 94 ? -10.830 0.473 2.074 1.00 98.00 94 ASP A O 1
ATOM 655 N N . SER A 1 95 ? -9.249 -0.612 3.226 1.00 97.75 95 SER A N 1
ATOM 656 C CA . SER A 1 95 ? -9.253 -1.846 2.450 1.00 97.75 95 SER A CA 1
ATOM 657 C C . SER A 1 95 ? -10.519 -2.675 2.647 1.00 97.75 95 SER A C 1
ATOM 659 O O . SER A 1 95 ? -10.987 -3.302 1.683 1.00 97.75 95 SER A O 1
ATOM 661 N N . ASP A 1 96 ? -11.135 -2.630 3.826 1.00 97.44 96 ASP A N 1
ATOM 662 C CA . ASP A 1 96 ? -12.352 -3.377 4.161 1.00 97.44 96 ASP A CA 1
ATOM 663 C C . ASP A 1 96 ? -13.645 -2.540 4.222 1.00 97.44 96 ASP A C 1
ATOM 665 O O . ASP A 1 96 ? -14.727 -3.121 4.360 1.00 97.44 96 ASP A O 1
ATOM 669 N N . ASP A 1 97 ? -13.554 -1.240 3.927 1.00 97.88 97 ASP A N 1
ATOM 670 C CA . ASP A 1 97 ? -14.660 -0.274 3.851 1.00 97.88 97 ASP A CA 1
ATOM 671 C C . ASP A 1 97 ? -15.399 -0.065 5.186 1.00 97.88 97 ASP A C 1
ATOM 673 O O . ASP A 1 97 ? -16.627 0.118 5.193 1.00 97.88 97 ASP A O 1
ATOM 677 N N . ASP A 1 98 ? -14.687 -0.099 6.310 1.00 97.38 98 ASP A N 1
ATOM 678 C CA . ASP A 1 98 ? -15.272 0.068 7.643 1.00 97.38 98 ASP A CA 1
ATOM 679 C C . ASP A 1 98 ? -15.290 1.529 8.143 1.00 97.38 98 ASP A C 1
ATOM 681 O O . ASP A 1 98 ? -15.961 1.862 9.127 1.00 97.38 98 ASP A O 1
ATOM 685 N N . GLY A 1 99 ? -14.627 2.433 7.411 1.00 96.25 99 GLY A N 1
ATOM 686 C CA . GLY A 1 99 ? -14.513 3.851 7.737 1.00 96.25 99 GLY A CA 1
ATOM 687 C C . GLY A 1 99 ? -13.246 4.234 8.506 1.00 96.25 99 GLY A C 1
ATOM 688 O O . GLY A 1 99 ? -13.137 5.393 8.938 1.00 96.25 99 GLY A O 1
ATOM 689 N N . LEU A 1 100 ? -12.300 3.313 8.678 1.00 96.75 100 LEU A N 1
ATOM 690 C CA . LEU A 1 100 ? -10.973 3.535 9.235 1.00 96.75 100 LEU A CA 1
ATOM 691 C C . LEU A 1 100 ? -9.909 3.265 8.165 1.00 96.75 100 LEU A C 1
ATOM 693 O O . LEU A 1 100 ? -9.971 2.292 7.436 1.00 96.75 100 LEU A O 1
ATOM 697 N N . ASP A 1 101 ? -8.933 4.165 8.043 1.00 97.56 101 ASP A N 1
ATOM 698 C CA . ASP A 1 101 ? -7.870 3.990 7.048 1.00 97.56 101 ASP A CA 1
ATOM 699 C C . ASP A 1 101 ? -6.878 2.880 7.484 1.00 97.56 101 ASP A C 1
ATOM 701 O O . ASP A 1 101 ? -6.518 2.854 8.670 1.00 97.56 101 ASP A O 1
ATOM 705 N N . ASP A 1 102 ? -6.321 2.069 6.572 1.00 97.75 102 ASP A N 1
ATOM 706 C CA . ASP A 1 102 ? -5.444 0.917 6.900 1.00 97.75 102 ASP A CA 1
ATOM 707 C C . ASP A 1 102 ? -4.230 1.342 7.748 1.00 97.75 102 ASP A C 1
ATOM 709 O O . ASP A 1 102 ? -3.787 0.676 8.699 1.00 97.75 102 ASP A O 1
ATOM 713 N N . GLY A 1 103 ? -3.672 2.510 7.437 1.00 96.81 103 GLY A N 1
ATOM 714 C CA . GLY A 1 103 ? -2.587 3.136 8.176 1.00 96.81 103 GLY A CA 1
ATOM 715 C C . GLY A 1 103 ? -2.977 3.552 9.600 1.00 96.81 103 GLY A C 1
ATOM 716 O O . GLY A 1 103 ? -2.131 3.526 10.506 1.00 96.81 103 GLY A O 1
ATOM 717 N N . GLU A 1 104 ? -4.226 3.959 9.842 1.00 96.81 104 GLU A N 1
ATOM 718 C CA . GLU A 1 104 ? -4.775 4.230 11.181 1.00 96.81 104 GLU A CA 1
ATOM 719 C C . GLU A 1 104 ? -5.060 2.929 11.928 1.00 96.81 104 GLU A C 1
ATOM 721 O O . GLU A 1 104 ? -4.641 2.789 13.085 1.00 96.81 104 GLU A O 1
ATOM 726 N N . GLU A 1 105 ? -5.666 1.960 11.255 1.00 97.12 105 GLU A N 1
ATOM 727 C CA . GLU A 1 105 ? -5.927 0.632 11.787 1.00 97.12 105 GLU A CA 1
ATOM 728 C C . GLU A 1 105 ? -4.653 -0.037 12.283 1.00 97.12 105 GLU A C 1
ATOM 730 O O . GLU A 1 105 ? -4.540 -0.423 13.448 1.00 97.12 105 GLU A O 1
ATOM 735 N N . ARG A 1 106 ? -3.596 -0.041 11.465 1.00 95.44 106 ARG A N 1
ATOM 736 C CA . ARG A 1 106 ? -2.287 -0.581 11.846 1.00 95.44 106 ARG A CA 1
ATOM 737 C C . ARG A 1 106 ? -1.682 0.143 13.053 1.00 95.44 106 ARG A C 1
ATOM 739 O O . ARG A 1 106 ? -0.921 -0.463 13.816 1.00 95.44 106 ARG A O 1
ATOM 746 N N . ARG A 1 107 ? -1.972 1.437 13.246 1.00 95.75 107 ARG A N 1
ATOM 747 C CA . ARG A 1 107 ? -1.503 2.225 14.406 1.00 95.75 107 ARG A CA 1
ATOM 748 C C . ARG A 1 107 ? -2.288 1.910 15.680 1.00 95.75 107 ARG A C 1
ATOM 750 O O . ARG A 1 107 ? -1.687 1.919 16.757 1.00 95.75 107 ARG A O 1
ATOM 757 N N . ARG A 1 108 ? -3.576 1.591 15.567 1.00 94.75 108 ARG A N 1
ATOM 758 C CA . ARG A 1 108 ? -4.427 1.092 16.668 1.00 94.75 108 ARG A CA 1
ATOM 759 C C . ARG A 1 108 ? -4.227 -0.407 16.915 1.00 94.75 108 ARG A C 1
ATOM 761 O O . ARG A 1 108 ? -4.431 -0.920 18.016 1.00 94.75 108 ARG A O 1
ATOM 768 N N . GLY A 1 109 ? -3.690 -1.080 15.907 1.00 95.12 109 GLY A N 1
ATOM 769 C CA . GLY A 1 109 ? -3.467 -2.509 15.802 1.00 95.12 109 GLY A CA 1
ATOM 770 C C . GLY A 1 109 ? -4.754 -3.317 15.647 1.00 95.12 109 GLY A C 1
ATOM 771 O O . GLY A 1 109 ? -4.769 -4.475 16.076 1.00 95.12 109 GLY A O 1
ATOM 772 N N . THR A 1 110 ? -5.778 -2.707 15.053 1.00 96.44 110 THR A N 1
ATOM 773 C CA . THR A 1 110 ? -6.851 -3.423 14.357 1.00 96.44 110 THR A CA 1
ATOM 774 C C . THR A 1 110 ? -6.306 -4.029 13.058 1.00 96.44 110 THR A C 1
ATOM 776 O O . THR A 1 110 ? -5.086 -3.995 12.818 1.00 96.44 110 THR A O 1
ATOM 779 N N . ASN A 1 111 ? -7.151 -4.704 12.287 1.00 95.88 111 ASN A N 1
ATOM 780 C C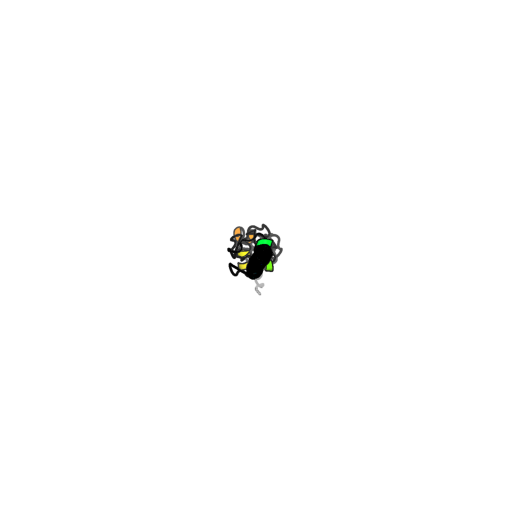A . ASN A 1 111 ? -6.739 -5.469 11.124 1.00 95.88 111 ASN A CA 1
ATOM 781 C C . ASN A 1 111 ? -7.319 -4.883 9.827 1.00 95.88 111 ASN A C 1
ATOM 783 O O . ASN A 1 111 ? -8.489 -5.147 9.589 1.00 95.88 111 ASN A O 1
ATOM 787 N N . PRO A 1 112 ? -6.476 -4.333 8.925 1.00 96.81 112 PRO A N 1
ATOM 788 C CA . PRO A 1 112 ? -6.906 -3.653 7.693 1.00 96.81 112 PRO A CA 1
ATOM 789 C C . PRO A 1 112 ? -7.711 -4.421 6.647 1.00 96.81 112 PRO A C 1
ATOM 791 O O . PRO A 1 112 ? -7.881 -3.990 5.517 1.00 96.81 112 PRO A O 1
ATOM 794 N N . ILE A 1 113 ? -8.086 -5.657 6.936 1.00 96.94 113 ILE A N 1
ATOM 795 C CA . ILE A 1 113 ? -8.870 -6.498 6.031 1.00 96.94 113 ILE A CA 1
ATOM 796 C C . ILE A 1 113 ? -10.045 -7.155 6.761 1.00 96.94 113 ILE A C 1
ATOM 798 O O . ILE A 1 113 ? -10.632 -8.123 6.259 1.00 96.94 113 ILE A O 1
ATOM 802 N N . VAL A 1 114 ? -10.321 -6.721 7.989 1.00 97.75 114 VAL A N 1
ATOM 803 C CA . VAL A 1 114 ? -11.387 -7.212 8.852 1.00 97.75 114 VAL A CA 1
ATOM 804 C C . VAL A 1 114 ? -12.044 -6.017 9.534 1.00 97.75 114 VAL A C 1
ATOM 806 O O . VAL A 1 114 ? -11.627 -5.629 10.614 1.00 97.75 114 VAL A O 1
ATOM 809 N N . ALA A 1 115 ? -13.167 -5.595 8.956 1.00 98.00 115 ALA A N 1
ATOM 810 C CA . ALA A 1 115 ? -13.949 -4.427 9.362 1.00 98.00 115 ALA A CA 1
ATOM 811 C C . ALA A 1 115 ? -14.460 -4.420 10.820 1.00 98.00 115 ALA A C 1
ATOM 813 O O . ALA A 1 115 ? -15.079 -3.460 11.247 1.00 98.00 115 ALA A O 1
ATOM 814 N N . ASP A 1 116 ? -14.314 -5.527 11.547 1.00 97.81 116 ASP A N 1
ATOM 815 C CA . ASP A 1 116 ? -14.729 -5.719 12.942 1.00 97.81 116 ASP A CA 1
ATOM 816 C C . ASP A 1 116 ? -13.697 -6.668 13.573 1.00 97.81 116 ASP A C 1
ATOM 818 O O . ASP A 1 116 ? -13.806 -7.905 13.496 1.00 97.81 116 ASP A O 1
ATOM 822 N N . THR A 1 117 ? -12.600 -6.090 14.067 1.00 97.44 117 THR A N 1
ATOM 823 C CA . THR A 1 117 ? -11.389 -6.817 14.463 1.00 97.44 117 THR A CA 1
ATOM 824 C C . THR A 1 117 ? -11.656 -7.763 15.621 1.00 97.44 117 THR A C 1
ATOM 826 O O . THR A 1 117 ? -11.144 -8.896 15.642 1.00 97.44 117 THR A O 1
ATOM 829 N N . ASP A 1 118 ? -12.407 -7.310 16.618 1.00 96.62 118 ASP A N 1
ATOM 830 C CA . ASP A 1 118 ? -12.702 -8.130 17.780 1.00 96.62 118 ASP A CA 1
ATOM 831 C C . ASP A 1 118 ? -13.929 -9.021 17.565 1.00 96.62 118 ASP A C 1
ATOM 833 O O . ASP A 1 118 ? -13.981 -10.114 18.144 1.00 96.62 118 ASP A O 1
ATOM 837 N N . GLY A 1 119 ? -14.815 -8.662 16.637 1.00 97.25 119 GLY A N 1
ATOM 838 C CA . GLY A 1 119 ? -15.955 -9.412 16.141 1.00 97.25 119 GLY A CA 1
ATOM 839 C C . GLY A 1 119 ? -17.224 -9.265 16.984 1.00 97.25 119 GLY A C 1
ATOM 840 O O . GLY A 1 119 ? -18.009 -10.230 17.010 1.00 97.25 119 GLY A O 1
ATOM 841 N N . ASP A 1 120 ? -17.370 -8.218 17.794 1.00 95.50 120 ASP A N 1
ATOM 842 C CA . ASP A 1 120 ? -18.539 -7.991 18.651 1.00 95.50 120 ASP A CA 1
ATOM 843 C C . ASP A 1 120 ? -19.779 -7.517 17.869 1.00 95.50 120 ASP A C 1
ATOM 845 O O . ASP A 1 120 ? -20.906 -7.794 18.296 1.00 95.50 120 ASP A O 1
ATOM 849 N N . GLY A 1 121 ? -19.578 -6.960 16.672 1.00 95.31 121 GLY A N 1
ATOM 850 C CA . GLY A 1 121 ? -20.599 -6.463 15.759 1.00 95.31 121 GLY A CA 1
ATOM 851 C C . GLY A 1 121 ? -20.631 -4.942 15.575 1.00 95.31 121 GLY A C 1
ATOM 852 O O . GLY A 1 121 ? -21.510 -4.490 14.834 1.00 95.31 121 GLY A O 1
ATOM 853 N N . LEU A 1 122 ? -19.753 -4.179 16.228 1.00 95.56 122 LEU A N 1
ATOM 854 C CA . LEU A 1 122 ? -19.388 -2.813 15.847 1.00 95.56 122 LEU A CA 1
ATOM 855 C C . LEU A 1 122 ? -18.212 -2.859 14.864 1.00 95.56 122 LEU A C 1
ATOM 857 O O . LEU A 1 122 ? -17.414 -3.786 14.888 1.00 95.56 122 LEU A O 1
ATOM 861 N N . LEU A 1 123 ? -18.155 -1.902 13.937 1.00 97.69 123 LEU A N 1
ATOM 862 C CA . LEU A 1 123 ? -17.023 -1.807 13.011 1.00 97.69 123 LEU A CA 1
ATOM 863 C C . LEU A 1 123 ? -15.871 -1.038 13.662 1.00 97.69 123 LEU A C 1
ATOM 865 O O . LEU A 1 123 ? -16.143 -0.085 14.400 1.00 97.69 123 LEU A O 1
ATOM 869 N N . ASP A 1 124 ? -14.614 -1.345 13.330 1.00 97.50 124 ASP A N 1
ATOM 870 C CA . ASP A 1 124 ? -13.465 -0.674 13.958 1.00 97.50 124 ASP A CA 1
ATOM 871 C C . ASP A 1 124 ? -13.530 0.849 13.714 1.00 97.50 124 ASP A C 1
ATOM 873 O O . ASP A 1 124 ? -13.301 1.667 14.617 1.00 97.50 124 ASP A O 1
ATOM 877 N N . GLY A 1 125 ? -13.930 1.249 12.505 1.00 96.69 125 GLY A N 1
ATOM 878 C CA . GLY A 1 125 ? -14.221 2.635 12.149 1.00 96.69 125 GLY A CA 1
ATOM 879 C C . GLY A 1 125 ? -15.369 3.275 12.938 1.00 96.69 125 GLY A C 1
ATOM 880 O O . GLY A 1 125 ? -15.266 4.455 13.295 1.00 96.69 125 GLY A O 1
ATOM 881 N N . GLU A 1 126 ? -16.440 2.542 13.259 1.00 96.12 126 GLU A N 1
ATOM 882 C CA . GLU A 1 126 ? -17.554 3.045 14.084 1.00 96.12 126 GLU A CA 1
ATOM 883 C C . GLU A 1 126 ? -17.095 3.302 15.524 1.00 96.12 126 GLU A C 1
ATOM 885 O O . GLU A 1 126 ? -17.360 4.366 16.091 1.00 96.12 126 GLU A O 1
ATOM 890 N N . GLU A 1 127 ? -16.340 2.374 16.098 1.00 95.81 127 GLU A N 1
ATOM 891 C CA . GLU A 1 127 ? -15.809 2.484 17.456 1.00 95.81 127 GLU A CA 1
ATOM 892 C C . GLU A 1 127 ? -14.836 3.652 17.602 1.00 95.81 127 GLU A C 1
ATOM 894 O O . GLU A 1 127 ? -14.892 4.444 18.546 1.00 95.81 127 GLU A O 1
ATOM 899 N N . VAL A 1 128 ? -13.966 3.843 16.613 1.00 95.06 128 VAL A N 1
ATOM 900 C CA . VAL A 1 128 ? -12.991 4.932 16.645 1.00 95.06 128 VAL A CA 1
ATOM 901 C C . VAL A 1 128 ? -13.630 6.303 16.423 1.00 95.06 128 VAL A C 1
ATOM 903 O O . VAL A 1 128 ? -13.231 7.276 17.077 1.00 95.06 128 VAL A O 1
ATOM 906 N N . ASN A 1 129 ? -14.572 6.413 15.484 1.00 93.62 129 ASN A N 1
ATOM 907 C CA . ASN A 1 129 ? -15.083 7.707 15.031 1.00 93.62 129 ASN A CA 1
ATOM 908 C C . ASN A 1 129 ? -16.386 8.131 15.723 1.00 93.62 129 ASN A C 1
ATOM 910 O O . ASN A 1 129 ? -16.606 9.332 15.921 1.00 93.62 129 ASN A O 1
ATOM 914 N N . GLU A 1 130 ? -17.247 7.178 16.083 1.00 89.06 130 GLU A N 1
ATOM 915 C CA . GLU A 1 130 ? -1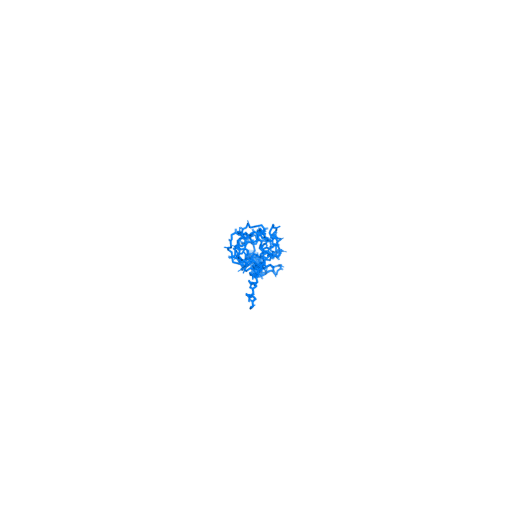8.612 7.432 16.559 1.00 89.06 130 GLU A CA 1
ATOM 916 C C . GLU A 1 130 ? -18.846 6.977 18.007 1.00 89.06 130 GLU A C 1
ATOM 918 O O . GLU A 1 130 ? -19.590 7.649 18.733 1.00 89.06 130 GLU A O 1
ATOM 923 N N . ALA A 1 131 ? -18.174 5.914 18.457 1.00 85.06 131 ALA A N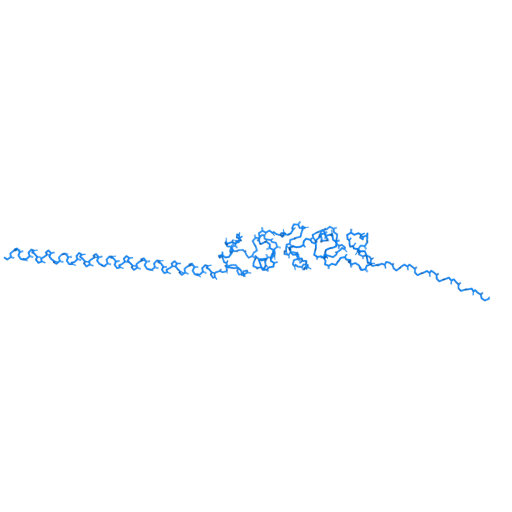 1
ATOM 924 C CA . ALA A 1 131 ? -18.298 5.361 19.806 1.00 85.06 131 ALA A CA 1
ATOM 925 C C . ALA A 1 131 ? -16.964 5.389 20.587 1.00 85.06 131 ALA A C 1
ATOM 927 O O . ALA A 1 131 ? -16.462 4.349 20.989 1.00 85.06 131 ALA A O 1
ATOM 928 N N . PRO A 1 132 ? -16.411 6.574 20.934 1.00 76.19 132 PRO A N 1
ATOM 929 C CA . PRO A 1 132 ? -15.071 6.720 21.534 1.00 76.19 132 PRO A CA 1
ATOM 930 C C . PRO A 1 132 ? -14.898 6.106 22.940 1.00 76.19 132 PRO A C 1
ATOM 932 O O . PRO A 1 132 ? -13.870 6.323 23.585 1.00 76.19 132 PRO A O 1
ATOM 935 N N . PHE A 1 133 ? -15.932 5.437 23.441 1.00 85.94 133 PHE A N 1
ATOM 936 C CA . PHE A 1 133 ? -15.994 4.759 24.728 1.00 85.94 133 PHE A CA 1
ATOM 937 C C . PHE A 1 133 ? -15.805 3.245 24.601 1.00 85.94 133 PHE A C 1
ATOM 939 O O . PHE A 1 133 ? -15.618 2.607 25.628 1.00 85.94 133 PHE A O 1
ATOM 946 N N . THR A 1 134 ? -15.826 2.703 23.381 1.00 92.56 134 THR A N 1
ATOM 947 C CA . THR A 1 134 ? -15.521 1.302 23.086 1.00 92.56 134 THR A CA 1
ATOM 948 C C . THR A 1 134 ? -14.086 1.177 22.570 1.00 92.56 134 THR A C 1
ATOM 950 O O . THR A 1 134 ? -13.400 2.176 22.294 1.00 92.56 134 THR A O 1
ATOM 953 N N . ASN A 1 135 ? -13.585 -0.049 22.499 1.00 93.56 135 ASN A N 1
ATOM 954 C CA . ASN A 1 135 ? -12.248 -0.365 22.039 1.00 93.56 135 ASN A CA 1
ATOM 955 C C . ASN A 1 135 ? -12.348 -1.437 20.952 1.00 93.5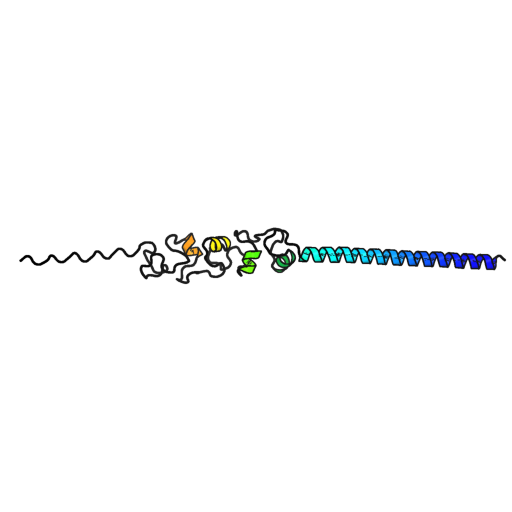6 135 ASN A C 1
ATOM 957 O O . ASN A 1 135 ? -12.662 -2.568 21.305 1.00 93.56 135 ASN A O 1
ATOM 961 N N . PRO A 1 136 ? -11.894 -1.161 19.711 1.00 96.38 136 PRO A N 1
ATOM 962 C CA . PRO A 1 136 ? -12.047 -2.066 18.559 1.00 96.38 136 PRO A CA 1
ATOM 963 C C . PRO A 1 136 ? -11.200 -3.343 18.613 1.00 96.38 136 PRO A C 1
ATOM 965 O O . PRO A 1 136 ? -10.853 -3.988 17.627 1.00 96.38 136 PRO A O 1
ATOM 968 N N . ARG A 1 137 ? -10.713 -3.677 19.800 1.00 96.50 137 ARG A N 1
ATOM 969 C CA . ARG A 1 137 ? -9.880 -4.836 20.089 1.00 96.50 137 ARG A CA 1
ATOM 970 C C . ARG A 1 137 ? -10.436 -5.652 21.245 1.00 96.50 137 ARG A C 1
ATOM 972 O O . ARG A 1 137 ? -9.821 -6.663 21.605 1.00 96.50 137 ARG A O 1
ATOM 979 N N . GLU A 1 138 ? -11.514 -5.196 21.863 1.00 95.44 138 GLU A N 1
ATOM 980 C CA . GLU A 1 138 ? -12.094 -5.735 23.076 1.00 95.44 138 GLU A CA 1
ATOM 981 C C . GLU A 1 138 ? -13.612 -5.751 22.946 1.00 95.44 138 GLU A C 1
ATOM 983 O O . GLU A 1 138 ? -14.265 -4.751 23.173 1.00 95.44 138 GLU A O 1
ATOM 988 N N . ARG A 1 139 ? -14.168 -6.947 22.722 1.00 95.50 139 ARG A N 1
ATOM 989 C CA . ARG A 1 139 ? -15.616 -7.157 22.557 1.00 95.50 139 ARG A CA 1
ATOM 990 C C . ARG A 1 139 ? -16.512 -6.661 23.710 1.00 95.50 139 ARG A C 1
ATOM 992 O O . ARG A 1 139 ? -17.725 -6.816 23.627 1.00 95.50 139 ARG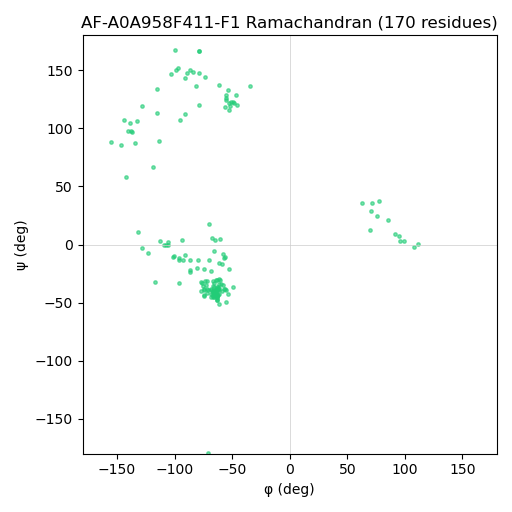 A O 1
ATOM 999 N N . ASP A 1 140 ? -15.910 -6.297 24.834 1.00 93.81 140 ASP A N 1
ATOM 1000 C CA . ASP A 1 140 ? -16.514 -5.933 26.120 1.00 93.81 140 ASP A CA 1
ATOM 1001 C C . ASP A 1 140 ? -15.482 -5.029 26.813 1.00 93.81 140 ASP A C 1
ATOM 1003 O O . ASP A 1 140 ? -14.551 -5.519 27.469 1.00 93.81 140 ASP A O 1
ATOM 1007 N N . THR A 1 141 ? -15.569 -3.726 26.537 1.00 93.56 141 THR A N 1
ATOM 1008 C CA . THR A 1 141 ? -14.531 -2.736 26.862 1.00 93.56 141 THR A CA 1
ATOM 1009 C C . THR A 1 141 ? -14.361 -2.529 28.366 1.00 93.56 141 THR A C 1
ATOM 1011 O O . THR A 1 141 ? -13.240 -2.322 28.852 1.00 93.56 141 THR A O 1
ATOM 1014 N N . ASP A 1 142 ? -15.445 -2.589 29.138 1.00 90.56 142 ASP A N 1
ATOM 1015 C CA . ASP A 1 142 ? -15.387 -2.428 30.589 1.00 90.56 142 ASP A CA 1
ATOM 1016 C C . ASP A 1 142 ? -15.335 -3.764 31.351 1.00 90.56 142 ASP A C 1
ATOM 1018 O O . ASP A 1 142 ? -14.946 -3.796 32.525 1.00 90.56 142 ASP A O 1
ATOM 1022 N N . GLY A 1 143 ? -15.619 -4.887 30.693 1.00 91.81 143 GLY A N 1
ATOM 1023 C CA . GLY A 1 143 ? -15.567 -6.218 31.280 1.00 91.81 143 GLY A CA 1
ATOM 1024 C C . GLY A 1 143 ? -16.746 -6.529 32.204 1.00 91.81 143 GLY A C 1
ATOM 1025 O O . GLY A 1 143 ? -16.584 -7.344 33.129 1.00 91.81 143 GLY A O 1
ATOM 1026 N N . ASP A 1 144 ? -17.897 -5.875 32.033 1.00 90.00 144 ASP A N 1
ATOM 1027 C CA . ASP A 1 144 ? -19.102 -6.123 32.828 1.00 90.00 144 ASP A CA 1
ATOM 1028 C C . ASP A 1 144 ? -19.899 -7.363 32.365 1.00 90.00 144 ASP A C 1
ATOM 1030 O O . ASP A 1 144 ? -20.712 -7.915 33.128 1.00 90.00 144 ASP A O 1
ATOM 1034 N N . GLY A 1 145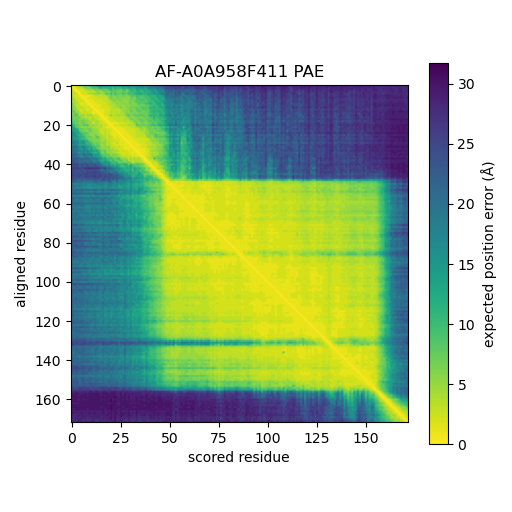 ? -19.578 -7.878 31.173 1.00 91.00 145 GLY A N 1
ATOM 1035 C CA . GLY A 1 145 ? -20.175 -9.055 30.553 1.00 91.00 145 GLY A CA 1
ATOM 1036 C C . GLY A 1 145 ? -21.249 -8.761 29.502 1.00 91.00 145 GLY A C 1
ATOM 1037 O O . GLY A 1 145 ? -21.851 -9.720 28.992 1.00 91.00 145 GLY A O 1
ATOM 1038 N N . LEU A 1 146 ? -21.521 -7.495 29.192 1.00 91.88 146 LEU A N 1
ATOM 1039 C CA . LEU A 1 146 ? -22.252 -7.060 28.005 1.00 91.88 146 LEU A CA 1
ATOM 1040 C C . LEU A 1 146 ? -21.261 -6.801 26.861 1.00 91.88 146 LEU A C 1
ATOM 1042 O O . LEU A 1 146 ? -20.137 -6.390 27.088 1.00 91.88 146 LEU A O 1
ATOM 1046 N N . LEU A 1 147 ? -21.657 -7.125 25.625 1.00 93.94 147 LEU A N 1
ATOM 1047 C CA . LEU A 1 147 ? -20.840 -6.760 24.463 1.00 93.94 147 LEU A CA 1
ATOM 1048 C C . LEU A 1 147 ? -21.077 -5.289 24.133 1.00 93.94 147 LEU A C 1
ATOM 1050 O O . LEU A 1 147 ? -22.215 -4.831 24.283 1.00 93.94 147 LEU A O 1
ATOM 1054 N N . ASP A 1 148 ? -20.069 -4.595 23.618 1.00 92.88 148 ASP A N 1
ATOM 1055 C CA . ASP A 1 148 ? -20.134 -3.150 23.373 1.00 92.88 148 ASP A CA 1
ATOM 1056 C C . ASP A 1 148 ? -21.305 -2.777 22.450 1.00 92.88 148 ASP A C 1
ATOM 1058 O O . ASP A 1 148 ? -22.043 -1.822 22.706 1.00 92.88 148 ASP A O 1
ATOM 1062 N N . ASN A 1 149 ? -21.591 -3.603 21.440 1.00 92.12 149 ASN A N 1
ATOM 1063 C CA . ASN A 1 149 ? -22.729 -3.396 20.539 1.00 92.12 149 ASN A CA 1
ATOM 1064 C C . ASN A 1 149 ? -24.129 -3.419 21.195 1.00 92.12 149 ASN A C 1
ATOM 1066 O O . ASN A 1 149 ? -25.121 -3.010 20.575 1.00 92.12 149 ASN A O 1
ATOM 1070 N N . VAL A 1 150 ? -24.253 -3.934 22.420 1.00 93.38 150 VAL A N 1
ATOM 1071 C CA . VAL A 1 150 ? -25.510 -3.997 23.185 1.00 93.38 150 VAL A CA 1
ATOM 1072 C C . VAL A 1 150 ? -25.422 -3.318 24.547 1.00 93.38 150 VAL A C 1
ATOM 1074 O O . VAL A 1 150 ? -26.459 -3.191 25.211 1.00 93.38 150 VAL A O 1
ATOM 1077 N N . ASP A 1 151 ? -24.234 -2.895 24.964 1.00 90.00 151 ASP A N 1
ATOM 1078 C CA . ASP A 1 151 ? -24.013 -2.267 26.252 1.00 90.00 151 ASP A CA 1
ATOM 1079 C C . ASP A 1 151 ? -24.451 -0.789 26.226 1.00 90.00 151 ASP A C 1
ATOM 1081 O O . ASP A 1 151 ? -23.959 0.014 25.432 1.00 90.00 151 ASP A O 1
ATOM 1085 N N . PRO A 1 152 ? -25.418 -0.378 27.068 1.00 88.75 152 PRO A N 1
ATOM 1086 C CA . PRO A 1 152 ? -25.759 1.030 27.217 1.00 88.75 152 PRO A CA 1
ATOM 1087 C C . PRO A 1 152 ? -24.689 1.881 27.927 1.00 88.75 152 PRO A C 1
ATOM 1089 O O . PRO A 1 152 ? -24.854 3.106 27.931 1.00 88.75 152 PRO A O 1
ATOM 1092 N N . ALA A 1 153 ? -23.685 1.283 28.576 1.00 88.31 153 ALA A N 1
ATOM 1093 C CA . ALA A 1 153 ? -22.664 1.975 29.364 1.00 88.31 153 ALA A CA 1
ATOM 1094 C C . ALA A 1 153 ? -21.247 1.353 29.232 1.00 88.31 153 ALA A C 1
ATOM 1096 O O . ALA A 1 153 ? -20.639 1.058 30.256 1.00 88.31 153 ALA A O 1
ATOM 1097 N N . PRO A 1 154 ? -20.682 1.263 28.010 1.00 85.38 154 PRO A N 1
ATOM 1098 C CA . PRO A 1 154 ? -19.431 0.542 27.715 1.00 85.38 154 PRO A CA 1
ATOM 1099 C C . PRO A 1 154 ? -18.156 1.125 28.355 1.00 85.38 154 PRO A C 1
ATOM 1101 O O . PRO A 1 154 ? -17.078 0.550 28.236 1.00 85.38 154 PRO A O 1
ATOM 1104 N N . ASP A 1 155 ? -18.241 2.280 29.025 1.00 85.62 155 ASP A N 1
ATOM 1105 C CA . ASP A 1 155 ? -17.147 2.881 29.798 1.00 85.62 155 ASP A CA 1
ATOM 1106 C C . ASP A 1 155 ? -17.316 2.767 31.325 1.00 85.62 155 ASP A C 1
ATOM 1108 O O . ASP A 1 155 ? -16.451 3.235 32.081 1.00 85.62 155 ASP A O 1
ATOM 1112 N N . GLU A 1 156 ? -18.402 2.161 31.813 1.00 83.25 156 GLU A N 1
ATOM 1113 C CA . GLU A 1 156 ? -18.731 2.087 33.235 1.00 83.25 156 GLU A CA 1
ATOM 1114 C C . GLU A 1 156 ? -18.673 0.659 33.788 1.00 83.25 156 GLU A C 1
ATOM 1116 O O . GLU A 1 156 ? -19.712 0.030 33.980 1.00 83.25 156 GLU A O 1
ATOM 1121 N N . LEU A 1 157 ? -17.481 0.254 34.268 1.00 69.50 157 LEU A N 1
ATOM 1122 C CA . LEU A 1 157 ? -17.308 -0.916 35.150 1.00 69.50 157 LEU A CA 1
ATOM 1123 C C . LEU A 1 157 ? -18.515 -1.070 36.082 1.00 69.50 157 LEU A C 1
ATOM 1125 O O . LEU A 1 157 ? -18.895 -0.074 36.720 1.00 69.50 157 LEU A O 1
ATOM 1129 N N . PRO A 1 158 ? -19.046 -2.293 36.280 1.00 58.53 158 PRO A N 1
ATOM 1130 C CA . PRO A 1 158 ? -20.343 -2.485 36.900 1.00 58.53 158 PRO A CA 1
ATOM 1131 C C . PRO A 1 158 ? -20.360 -1.728 38.216 1.00 58.53 158 PRO A C 1
ATOM 1133 O O . PRO A 1 158 ? -19.573 -2.030 39.127 1.00 58.53 158 PRO A O 1
ATOM 1136 N N . THR A 1 159 ? -21.229 -0.711 38.321 1.00 54.50 159 THR A N 1
ATOM 1137 C CA . THR A 1 159 ? -21.399 -0.029 39.604 1.00 54.50 159 THR A CA 1
ATOM 1138 C C . THR A 1 159 ? -21.653 -1.132 40.625 1.00 54.50 159 THR A C 1
ATOM 1140 O O . THR A 1 159 ? -22.546 -1.963 40.410 1.00 54.50 159 THR A O 1
ATOM 1143 N N . PRO A 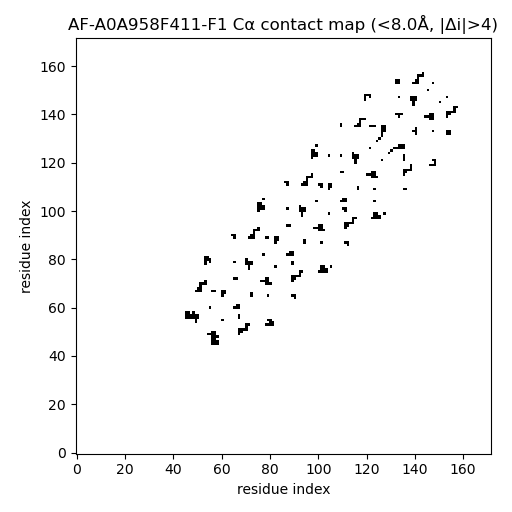1 160 ? -20.840 -1.250 41.695 1.00 53.91 160 PRO A N 1
ATOM 1144 C CA . PRO A 1 160 ? -21.032 -2.330 42.638 1.00 53.91 160 PRO A CA 1
ATOM 1145 C C . PRO A 1 160 ? -22.464 -2.189 43.116 1.00 53.91 160 PRO A C 1
ATOM 1147 O O . PRO A 1 160 ? -22.819 -1.143 43.671 1.00 53.91 160 PRO A O 1
ATOM 1150 N N . THR A 1 161 ? -23.295 -3.206 42.855 1.00 55.31 161 THR A N 1
ATOM 1151 C CA . THR A 1 161 ? -24.665 -3.228 43.361 1.00 55.31 161 THR A CA 1
ATOM 1152 C C . THR A 1 161 ? -24.553 -2.830 44.827 1.00 55.31 161 THR A C 1
ATOM 1154 O O . THR A 1 161 ? -23.770 -3.477 45.536 1.00 55.31 161 THR A O 1
ATOM 1157 N N . PRO A 1 162 ? -25.195 -1.733 45.284 1.00 58.03 162 PRO A N 1
ATOM 1158 C CA . PRO A 1 162 ? -24.973 -1.239 46.631 1.00 58.03 162 PRO A CA 1
ATOM 1159 C C . PRO A 1 162 ? -25.185 -2.419 47.567 1.00 58.03 162 PRO A C 1
ATOM 1161 O O . PRO A 1 162 ? -26.250 -3.044 47.524 1.00 58.03 162 PRO A O 1
ATOM 1164 N N . LEU A 1 163 ? -24.134 -2.779 48.319 1.00 56.31 163 LEU A N 1
ATOM 1165 C CA . LEU A 1 163 ? -24.160 -3.933 49.212 1.00 56.31 163 LEU A CA 1
ATOM 1166 C C . LEU A 1 163 ? -25.477 -3.847 49.988 1.00 56.31 163 LEU A C 1
ATOM 1168 O O . LEU A 1 163 ? -25.762 -2.758 50.505 1.00 56.31 163 LEU A O 1
ATOM 1172 N N . PRO A 1 164 ? -26.302 -4.915 50.034 1.00 65.00 164 PRO A N 1
ATOM 1173 C CA . PRO A 1 164 ? -27.570 -4.850 50.741 1.00 65.00 164 PRO A CA 1
ATOM 1174 C C . PRO A 1 164 ? -27.292 -4.265 52.117 1.00 65.00 164 PRO A C 1
ATOM 1176 O O . PRO A 1 164 ? -26.423 -4.772 52.833 1.00 65.00 164 PRO A O 1
ATOM 1179 N N . THR A 1 165 ? -27.963 -3.155 52.442 1.00 68.81 165 THR A N 1
ATOM 1180 C CA . THR A 1 165 ? -27.768 -2.467 53.716 1.00 68.81 165 THR A CA 1
ATOM 1181 C C . THR A 1 165 ? -27.839 -3.535 54.799 1.00 68.81 165 THR A C 1
ATOM 1183 O O . THR A 1 165 ? -28.842 -4.260 54.824 1.00 68.81 165 THR A O 1
ATOM 1186 N N . PRO A 1 166 ? -26.789 -3.719 55.627 1.00 71.75 166 PRO A N 1
ATOM 1187 C CA . PRO A 1 166 ? -2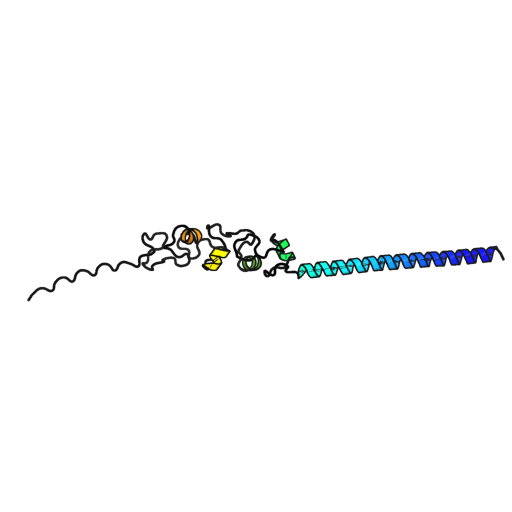6.772 -4.811 56.583 1.00 71.75 166 PRO A CA 1
ATOM 1188 C C . PRO A 1 166 ? -28.055 -4.718 57.392 1.00 71.75 166 PRO A C 1
ATOM 1190 O O . PRO A 1 166 ? -28.353 -3.673 57.976 1.00 71.75 166 PRO A O 1
ATOM 1193 N N . THR A 1 167 ? -28.857 -5.785 57.359 1.00 77.44 167 THR A N 1
ATOM 1194 C CA . THR A 1 167 ? -30.063 -5.837 58.178 1.00 77.44 167 THR A CA 1
ATOM 1195 C C . THR A 1 167 ? -29.606 -5.607 59.617 1.00 77.44 167 THR A C 1
ATOM 1197 O O . THR A 1 167 ? -28.689 -6.308 60.058 1.00 77.44 167 THR A O 1
ATOM 1200 N N . PRO A 1 168 ? -30.148 -4.604 60.332 1.00 77.56 168 PRO A N 1
ATOM 1201 C CA . PRO A 1 168 ? -29.703 -4.323 61.686 1.00 77.56 168 PRO A CA 1
ATOM 1202 C C . PRO A 1 168 ? -29.835 -5.599 62.516 1.00 77.56 168 PRO A C 1
ATOM 1204 O O . PRO A 1 168 ? -30.878 -6.256 62.498 1.00 77.56 168 PRO A O 1
ATOM 1207 N N . LEU A 1 169 ? -28.749 -5.966 63.200 1.00 74.56 169 LEU A N 1
ATOM 1208 C CA . LEU A 1 169 ? -28.735 -7.094 64.124 1.00 74.56 169 LEU A CA 1
ATOM 1209 C C . LEU A 1 169 ? -29.882 -6.893 65.131 1.00 74.56 169 LEU A C 1
ATOM 1211 O O . LEU A 1 169 ? -30.020 -5.775 65.639 1.00 74.56 169 LEU A O 1
ATOM 1215 N N . PRO A 1 170 ? -30.710 -7.914 65.426 1.00 74.69 170 PRO A N 1
ATOM 1216 C CA . PRO A 1 170 ? -31.718 -7.780 66.467 1.00 74.69 170 PRO A CA 1
ATOM 1217 C C . PRO A 1 170 ? -31.033 -7.362 67.771 1.00 74.69 170 PRO A C 1
ATOM 1219 O O . PRO A 1 170 ? -30.066 -7.990 68.207 1.00 74.69 170 PRO A O 1
ATOM 1222 N N . THR A 1 171 ? -31.507 -6.268 68.362 1.00 77.38 171 THR A N 1
ATOM 1223 C CA . THR A 1 171 ? -31.076 -5.819 69.686 1.00 77.38 171 THR A CA 1
ATOM 1224 C C . THR A 1 171 ? -31.423 -6.898 70.724 1.00 77.38 171 THR A C 1
ATOM 1226 O O . THR A 1 171 ? -32.511 -7.473 70.623 1.00 77.38 171 THR A O 1
ATOM 1229 N N . PRO A 1 172 ? -30.519 -7.199 71.679 1.00 79.94 172 PRO A N 1
ATOM 1230 C CA . PRO A 1 172 ? -30.768 -8.183 72.734 1.00 79.94 172 PRO A CA 1
ATOM 1231 C C . PRO A 1 172 ? -31.905 -7.776 73.679 1.00 79.94 172 PRO A C 1
ATOM 1233 O O . PRO A 1 172 ? -32.141 -6.555 73.845 1.00 79.94 172 PRO A O 1
#

Nearest PDB structures (foldseek):
  7c7r-assembly2_A  TM=9.641E-01  e=1.517E-01  Staphylococcus aureus
  7c7u-assembly1_A  TM=9.176E-01  e=1.138E-01  Staphylococcus aureus
  7c7u-assembly2_B  TM=9.143E-01  e=2.547E-01  Staphylococcus aureus

Solvent-accessible surface area (backbone atoms only — not comparable to full-atom values): 9493 Å² total; per-residue (Å²): 111,70,70,59,55,52,52,51,52,52,54,51,51,51,52,51,51,56,50,51,52,53,51,52,52,52,52,52,54,50,52,52,53,50,53,52,52,54,50,57,50,52,55,58,46,43,64,70,30,42,74,51,67,45,77,45,30,35,52,55,25,60,74,72,69,42,48,47,78,38,39,37,55,52,70,40,79,47,34,34,35,54,25,62,71,70,70,30,48,43,79,39,40,38,52,54,71,39,78,43,35,33,30,51,27,57,74,76,63,42,47,40,73,40,41,36,55,53,63,57,76,53,33,37,20,42,23,68,74,75,37,79,57,48,44,49,75,38,43,35,56,45,67,70,80,50,41,48,74,76,36,94,55,36,72,55,54,65,73,74,74,75,70,75,75,75,74,78,75,81,80,132

Secondary structure (DSSP, 8-state):
-HHHHHHHHHHHHHHHHHHHHHHHHHHHHHHHHHHHHHHHHHHHHHTT--SS-SSS-HHHHHHHT--TT-SSSS-SSS-HHHHHHHT--TT-SSSSSSSS-HHHHHHHT--TT-SSSS-SSS-HHHHHHT-TTSBTTBSSSS-SSS-TTT-S-TT---PPPPPPPPPPPPP-